Protein AF-A0AAW9ECH9-F1 (afdb_monomer)

Nearest PDB structures (foldseek):
  6qp3-assembly2_B  TM=9.859E-01  e=2.934E-04  Bacillus subtilis subsp. subtilis str. 168
  9kau-assembly1_B  TM=9.610E-01  e=4.986E-04  Bacillus cereus ATCC 14579
  3t32-assembly1_B  TM=9.519E-01  e=4.986E-04  Bacillus anthracis str. 'Ames Ancestor'
  9k71-assembly1_B  TM=9.564E-01  e=9.055E-04  Bacillus cereus ATCC 14579
  3l8a-assembly1_A  TM=9.753E-01  e=5.074E-03  Streptococcus mutans UA159

Foldseek 3Di:
DVDLQVDKDKADCCPL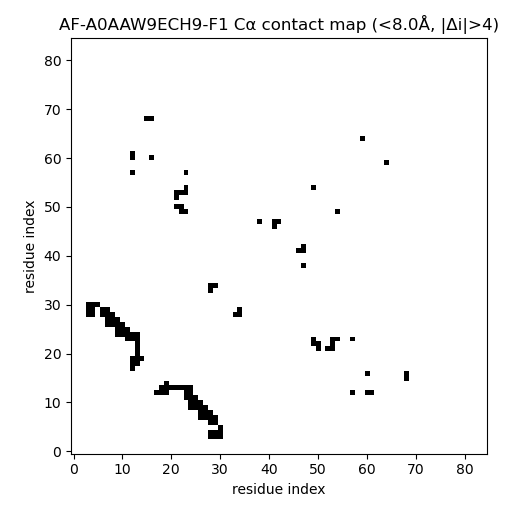VVPVVQVDIDIRRPHPVVVVVVCVVCVVVVNNDGDPVNVVVRVCCVPPVPVVSVVVVVVVVVVVVVVVD

Secondary structure (DSSP, 8-state):
-HHHHT--EEE-HHHHTT-GGG---EEE---HHHHHHHHHHHHHTT--S--TTHHHHHHHHHHH-HHHHHHHHHHHHHHHHHHH-

Structure (mmCIF, N/CA/C/O backbone):
data_AF-A0AAW9ECH9-F1
#
_entry.id   AF-A0AAW9ECH9-F1
#
loop_
_atom_site.group_PDB
_atom_site.id
_atom_site.type_symbol
_atom_site.label_atom_id
_atom_site.label_alt_id
_atom_site.label_comp_id
_atom_site.label_asym_id
_atom_site.label_entity_id
_atom_site.label_seq_id
_atom_site.pdbx_PDB_ins_code
_atom_site.Cartn_x
_atom_site.Cartn_y
_atom_site.Cartn_z
_atom_site.occupancy
_atom_site.B_iso_or_equiv
_atom_site.auth_seq_id
_atom_site.auth_comp_id
_atom_site.auth_asym_id
_atom_site.auth_atom_id
_atom_site.pdbx_PDB_model_num
ATOM 1 N N . SER A 1 1 ? -15.520 -14.823 5.076 1.00 86.38 1 SER A N 1
ATOM 2 C CA . SER A 1 1 ? -14.958 -16.114 5.533 1.00 86.38 1 SER A CA 1
ATOM 3 C C . SER A 1 1 ? -14.133 -15.906 6.803 1.00 86.38 1 SER A C 1
ATOM 5 O O . SER A 1 1 ? -13.822 -14.761 7.129 1.00 86.38 1 SER A O 1
ATOM 7 N N . TYR A 1 2 ? -13.780 -16.982 7.520 1.00 96.62 2 TYR A N 1
ATOM 8 C CA . TYR A 1 2 ? -12.932 -16.933 8.725 1.00 96.62 2 TYR A CA 1
ATOM 9 C C . TYR A 1 2 ? -11.621 -16.163 8.496 1.00 96.62 2 TYR A C 1
ATOM 11 O O . TYR A 1 2 ? -11.266 -15.322 9.317 1.00 96.62 2 TYR A O 1
ATOM 19 N N . VAL A 1 3 ? -10.959 -16.389 7.352 1.00 96.69 3 VAL A N 1
ATOM 20 C CA . VAL A 1 3 ? -9.705 -15.713 6.976 1.00 96.69 3 VAL A CA 1
ATOM 21 C C . VAL A 1 3 ? -9.873 -14.196 6.998 1.00 96.69 3 VAL A C 1
ATOM 23 O O . VAL A 1 3 ? -9.183 -13.533 7.758 1.00 96.69 3 VAL A O 1
ATOM 26 N N . ALA A 1 4 ? -10.862 -13.654 6.279 1.00 95.81 4 ALA A N 1
ATOM 27 C CA . ALA A 1 4 ? -11.093 -12.207 6.218 1.00 95.81 4 ALA A CA 1
ATOM 28 C C . ALA A 1 4 ? -11.296 -11.563 7.606 1.00 95.81 4 ALA A C 1
ATOM 30 O O . ALA A 1 4 ? -10.866 -10.438 7.847 1.00 95.81 4 ALA A O 1
ATOM 31 N N . ARG A 1 5 ? -11.932 -12.278 8.545 1.00 97.69 5 ARG A N 1
ATOM 32 C CA . ARG A 1 5 ? -12.197 -11.801 9.917 1.00 97.69 5 ARG A CA 1
ATOM 33 C C . ARG A 1 5 ? -10.980 -11.888 10.848 1.00 97.69 5 ARG A C 1
ATOM 35 O O . ARG A 1 5 ? -11.037 -11.331 11.946 1.00 97.69 5 ARG A O 1
ATOM 42 N N . ASN A 1 6 ? -9.914 -12.565 10.424 1.00 97.31 6 ASN A N 1
ATOM 43 C CA . ASN A 1 6 ? -8.700 -12.822 11.201 1.00 97.31 6 ASN A CA 1
ATOM 44 C C . ASN A 1 6 ? -7.416 -12.445 10.441 1.00 97.31 6 ASN A C 1
ATOM 46 O O . ASN A 1 6 ? -6.332 -12.880 10.810 1.00 97.31 6 ASN A O 1
ATOM 50 N N . SER A 1 7 ? -7.529 -11.633 9.389 1.00 97.69 7 SER A N 1
ATOM 51 C CA . SER A 1 7 ? -6.403 -11.172 8.578 1.00 97.69 7 SER A CA 1
ATOM 52 C C . SER A 1 7 ? -6.392 -9.655 8.463 1.00 97.69 7 SER A C 1
ATOM 54 O O . SER A 1 7 ? -7.447 -9.018 8.427 1.00 97.69 7 SER A O 1
ATOM 56 N N . PHE A 1 8 ? -5.196 -9.095 8.336 1.00 98.25 8 PHE A N 1
ATOM 57 C CA . PHE A 1 8 ? -4.969 -7.702 7.978 1.00 98.25 8 PHE A CA 1
ATOM 58 C C . PHE A 1 8 ? -4.349 -7.718 6.584 1.00 98.25 8 PHE A C 1
ATOM 60 O O . PHE A 1 8 ? -3.320 -8.363 6.384 1.00 98.25 8 PHE A O 1
ATOM 67 N N . ILE A 1 9 ? -4.983 -7.060 5.614 1.00 97.94 9 ILE A N 1
ATOM 68 C CA . ILE A 1 9 ? -4.431 -6.954 4.261 1.00 97.94 9 ILE A CA 1
ATOM 69 C C . ILE A 1 9 ? -3.735 -5.606 4.149 1.00 97.94 9 ILE A C 1
ATOM 71 O O . ILE A 1 9 ? -4.388 -4.563 4.141 1.00 97.94 9 ILE A O 1
ATOM 75 N N . CYS A 1 10 ? -2.408 -5.640 4.100 1.00 97.12 10 CYS A N 1
ATOM 76 C CA . CYS A 1 10 ? -1.566 -4.454 4.059 1.00 97.12 10 CYS A CA 1
ATOM 77 C C . CYS A 1 10 ? -1.084 -4.219 2.628 1.00 97.12 10 CYS A C 1
ATOM 79 O O . CYS A 1 10 ? -0.304 -5.016 2.104 1.00 97.12 10 CYS A O 1
ATOM 81 N N . THR A 1 11 ? -1.515 -3.128 2.000 1.00 96.81 11 THR A N 1
ATOM 82 C CA . THR A 1 11 ? -1.029 -2.723 0.675 1.00 96.81 11 THR A CA 1
ATOM 83 C C . THR A 1 11 ? -0.557 -1.272 0.690 1.00 96.81 11 THR A C 1
ATOM 85 O O . THR A 1 11 ? -0.818 -0.519 1.627 1.00 96.81 11 THR A O 1
ATOM 88 N N . SER A 1 12 ? 0.204 -0.880 -0.328 1.00 96.25 12 SER A N 1
ATOM 89 C CA . SER A 1 12 ? 0.730 0.477 -0.484 1.00 96.25 12 SER A CA 1
ATOM 90 C C . SER A 1 12 ? 1.112 0.712 -1.948 1.00 96.25 12 SER A C 1
ATOM 92 O O . SER A 1 12 ? 1.513 -0.243 -2.621 1.00 96.25 12 SER A O 1
ATOM 94 N N . PRO A 1 13 ? 1.044 1.956 -2.459 1.00 96.50 13 PRO A N 1
ATOM 95 C CA . PRO A 1 13 ? 1.612 2.296 -3.761 1.00 96.50 13 PRO A CA 1
ATOM 96 C C . PRO A 1 13 ? 3.151 2.288 -3.770 1.00 96.50 13 PRO A C 1
ATOM 98 O O . PRO A 1 13 ? 3.737 2.323 -4.846 1.00 96.50 13 PRO A O 1
ATOM 101 N N . ALA A 1 14 ? 3.818 2.222 -2.609 1.00 96.25 14 ALA A N 1
ATOM 102 C CA . ALA A 1 14 ? 5.259 2.435 -2.469 1.00 96.25 14 ALA A CA 1
ATOM 103 C C . ALA A 1 14 ? 6.118 1.585 -3.413 1.00 96.25 14 ALA A C 1
ATOM 105 O O . ALA A 1 14 ? 7.006 2.119 -4.066 1.00 96.25 14 ALA A O 1
ATOM 106 N N . LYS A 1 15 ? 5.856 0.277 -3.505 1.00 96.75 15 LYS A N 1
ATOM 107 C CA . LYS A 1 15 ? 6.621 -0.611 -4.395 1.00 96.75 15 LYS A CA 1
ATOM 108 C C . LYS A 1 15 ? 6.167 -0.486 -5.839 1.00 96.75 15 LYS A C 1
ATOM 110 O O . LYS A 1 15 ? 6.992 -0.297 -6.720 1.00 96.75 15 LYS A O 1
ATOM 115 N N . THR A 1 16 ? 4.858 -0.585 -6.057 1.00 97.69 16 THR A N 1
ATOM 116 C CA . THR A 1 16 ? 4.266 -0.595 -7.394 1.00 97.69 16 THR A CA 1
ATOM 117 C C . THR A 1 16 ? 4.639 0.654 -8.178 1.00 97.69 16 THR A C 1
ATOM 119 O O . THR A 1 16 ? 5.053 0.530 -9.319 1.00 97.69 16 THR A O 1
ATOM 122 N N . PHE A 1 17 ? 4.551 1.829 -7.553 1.00 97.38 17 PHE A N 1
ATOM 123 C CA . PHE A 1 17 ? 4.749 3.129 -8.194 1.00 97.38 17 PHE A CA 1
ATOM 124 C C . PHE A 1 17 ? 6.044 3.832 -7.766 1.00 97.38 17 PHE A C 1
ATOM 126 O O . PHE A 1 17 ? 6.228 5.004 -8.073 1.00 97.38 17 PHE A O 1
ATOM 133 N N . ASN A 1 18 ? 6.944 3.138 -7.058 1.00 96.81 18 ASN A N 1
ATOM 134 C CA . ASN A 1 18 ? 8.196 3.702 -6.540 1.00 96.81 18 ASN A CA 1
ATOM 135 C C . ASN A 1 18 ? 7.989 4.968 -5.671 1.00 96.81 18 ASN A C 1
ATOM 137 O O . ASN A 1 18 ? 8.632 5.999 -5.846 1.00 96.81 18 ASN A O 1
ATOM 141 N N . MET A 1 19 ? 7.051 4.890 -4.725 1.00 95.62 19 MET A N 1
ATOM 142 C CA . MET A 1 19 ? 6.565 6.004 -3.894 1.00 95.62 19 MET A CA 1
ATOM 143 C C . MET A 1 19 ? 6.881 5.824 -2.400 1.00 95.62 19 MET A C 1
ATOM 145 O O . MET A 1 19 ? 6.133 6.291 -1.542 1.00 95.62 19 MET A O 1
ATOM 149 N N . ALA A 1 20 ? 7.958 5.112 -2.057 1.00 93.94 20 ALA A N 1
ATOM 150 C CA . ALA A 1 20 ? 8.274 4.783 -0.661 1.00 93.94 20 ALA A CA 1
ATOM 151 C C . ALA A 1 20 ? 8.446 6.023 0.237 1.00 93.94 20 ALA A C 1
ATOM 153 O O . ALA A 1 20 ? 7.990 6.009 1.376 1.00 93.94 20 ALA A O 1
ATOM 154 N N . GLY A 1 21 ? 9.012 7.111 -0.295 1.00 94.38 21 GLY A N 1
ATOM 155 C CA . GLY A 1 21 ? 9.220 8.362 0.447 1.00 94.38 21 GLY A CA 1
ATOM 156 C C . GLY A 1 21 ? 7.950 9.159 0.768 1.00 94.38 21 GLY A C 1
ATOM 157 O O . GLY A 1 21 ? 8.038 10.177 1.440 1.00 94.38 21 GLY A O 1
ATOM 158 N N . LEU A 1 22 ? 6.775 8.731 0.291 1.00 94.38 22 LEU A N 1
ATOM 159 C CA . LEU A 1 22 ? 5.493 9.368 0.623 1.00 94.38 22 LEU A CA 1
ATOM 160 C C . LEU A 1 22 ? 4.799 8.735 1.833 1.00 94.38 22 LEU A C 1
ATOM 162 O O . LEU A 1 22 ? 3.752 9.234 2.243 1.00 94.38 22 LEU A O 1
ATOM 166 N N . GLU A 1 23 ? 5.353 7.647 2.376 1.00 93.25 23 GLU A N 1
ATOM 167 C CA . GLU A 1 23 ? 4.953 7.068 3.665 1.00 93.25 23 GLU A CA 1
ATOM 168 C C . GLU A 1 23 ? 3.433 6.836 3.799 1.00 93.25 23 GLU A C 1
ATOM 170 O O . GLU A 1 23 ? 2.805 7.188 4.794 1.00 93.25 23 GLU A O 1
ATOM 175 N N . ILE A 1 24 ? 2.816 6.238 2.769 1.00 95.00 24 ILE A N 1
ATOM 176 C CA . ILE A 1 24 ? 1.372 5.961 2.734 1.00 95.00 24 ILE A CA 1
ATOM 177 C C . ILE A 1 24 ? 1.061 4.500 2.413 1.00 95.00 24 ILE A C 1
ATOM 179 O O . ILE A 1 24 ? 1.672 3.876 1.540 1.00 95.00 24 ILE A O 1
ATOM 183 N N . ALA A 1 25 ? 0.076 3.952 3.120 1.00 94.94 25 ALA A N 1
ATOM 184 C CA . ALA A 1 25 ? -0.413 2.588 2.970 1.00 94.94 25 ALA A CA 1
ATOM 185 C C . ALA A 1 25 ? -1.931 2.533 3.185 1.00 94.94 25 ALA A C 1
ATOM 187 O O . ALA A 1 25 ? -2.512 3.400 3.838 1.00 94.94 25 ALA A O 1
ATOM 188 N N . ASN A 1 26 ? -2.571 1.490 2.664 1.00 93.31 26 ASN A N 1
ATOM 189 C CA . ASN A 1 26 ? -3.978 1.194 2.892 1.00 93.31 26 ASN A CA 1
ATOM 190 C C . ASN A 1 26 ? -4.112 -0.200 3.518 1.00 93.31 26 ASN A C 1
ATOM 192 O O . ASN A 1 26 ? -3.656 -1.202 2.964 1.00 93.31 26 ASN A O 1
ATOM 196 N N . ILE A 1 27 ? -4.726 -0.251 4.702 1.00 96.69 27 ILE A N 1
ATOM 197 C CA . ILE A 1 27 ? -4.860 -1.474 5.496 1.00 96.69 27 ILE A CA 1
ATOM 198 C C . ILE A 1 27 ? -6.332 -1.879 5.525 1.00 96.69 27 ILE A C 1
ATOM 200 O O . ILE A 1 27 ? -7.168 -1.192 6.116 1.00 96.69 27 ILE A O 1
ATOM 204 N N . VAL 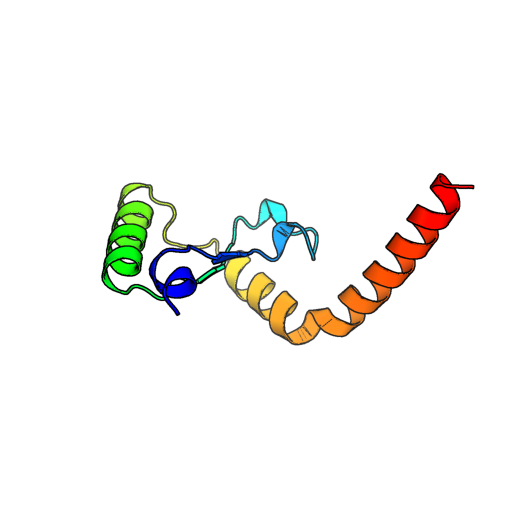A 1 28 ? -6.662 -2.994 4.877 1.00 97.38 28 VAL A N 1
ATOM 205 C CA . VAL A 1 28 ? -8.031 -3.516 4.821 1.00 97.38 28 VAL A CA 1
ATOM 206 C C . VAL A 1 28 ? -8.233 -4.502 5.969 1.00 97.38 28 VAL A C 1
ATOM 208 O O . VAL A 1 28 ? -7.598 -5.556 6.027 1.00 97.38 28 VAL A O 1
ATOM 211 N N . ILE A 1 29 ? -9.128 -4.144 6.895 1.00 98.25 29 ILE A N 1
ATOM 212 C CA . ILE A 1 29 ? -9.441 -4.918 8.104 1.00 98.25 29 ILE A CA 1
ATOM 213 C C . ILE A 1 29 ? -10.957 -5.131 8.169 1.00 98.25 29 ILE A C 1
ATOM 215 O O . ILE A 1 29 ? -11.715 -4.209 8.488 1.00 98.25 29 ILE A O 1
ATOM 219 N N . ALA A 1 30 ? -11.410 -6.354 7.87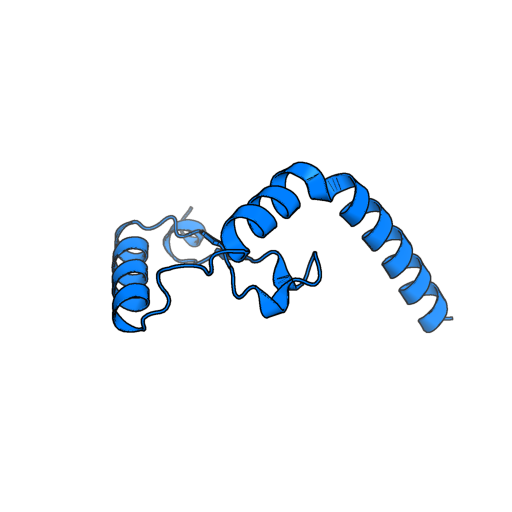4 1.00 97.94 30 ALA A N 1
ATOM 220 C CA . ALA A 1 30 ? -12.840 -6.679 7.828 1.00 97.94 30 ALA A CA 1
ATOM 221 C C . ALA A 1 30 ? -13.468 -6.890 9.218 1.00 97.94 30 ALA A C 1
ATOM 223 O O . ALA A 1 30 ? -14.687 -6.879 9.364 1.00 97.94 30 ALA A O 1
ATOM 224 N N . ASN A 1 31 ? -12.655 -7.128 10.250 1.00 98.44 31 ASN A N 1
ATOM 225 C CA . ASN A 1 31 ? -13.133 -7.248 11.622 1.00 98.44 31 ASN A CA 1
ATOM 226 C C . ASN A 1 31 ? -13.138 -5.880 12.308 1.00 98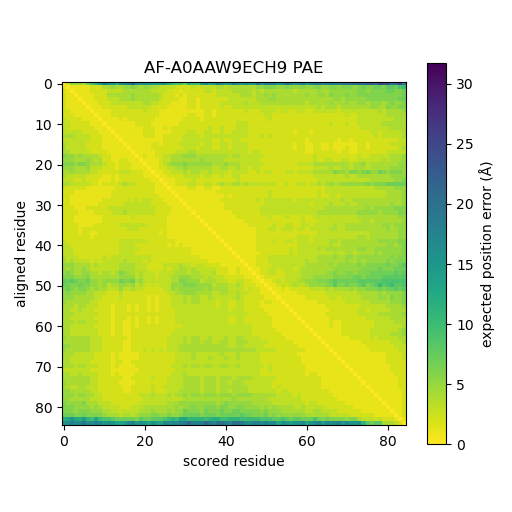.44 31 ASN A C 1
ATOM 228 O O . ASN A 1 31 ? -12.078 -5.333 12.603 1.00 98.44 31 ASN A O 1
ATOM 232 N N . ASP A 1 32 ? -14.327 -5.360 12.602 1.00 98.12 32 ASP A N 1
ATOM 233 C CA . ASP A 1 32 ? -14.502 -4.017 13.163 1.00 98.12 32 ASP A CA 1
ATOM 234 C C . ASP A 1 32 ? -13.784 -3.840 14.508 1.00 98.12 32 ASP A C 1
ATOM 236 O O . ASP A 1 32 ? -13.120 -2.830 14.721 1.00 98.12 32 ASP A O 1
ATOM 240 N N . LYS A 1 33 ? -13.804 -4.859 15.380 1.00 98.25 33 LYS A N 1
ATOM 241 C CA . LYS A 1 33 ? -13.094 -4.821 16.671 1.00 98.25 33 LYS A CA 1
ATOM 242 C C . LYS A 1 33 ? -11.586 -4.663 16.478 1.00 98.25 33 LYS A C 1
ATOM 244 O O . LYS A 1 33 ? -10.934 -3.957 17.242 1.00 98.25 33 LYS A O 1
ATOM 249 N N . TYR A 1 34 ? -11.020 -5.337 15.480 1.00 98.31 34 TYR A N 1
ATOM 250 C CA . TYR A 1 34 ? -9.598 -5.218 15.161 1.00 98.31 34 TYR A CA 1
ATOM 251 C C . TYR A 1 34 ? -9.282 -3.901 14.459 1.00 98.31 34 TYR A C 1
ATOM 253 O O . TYR A 1 34 ? -8.258 -3.294 14.758 1.00 98.31 34 TYR A O 1
ATOM 261 N N . ARG A 1 35 ? -10.178 -3.424 13.591 1.00 98.25 35 ARG A N 1
ATOM 262 C CA . ARG A 1 35 ? -10.023 -2.148 12.891 1.00 98.25 35 ARG A CA 1
ATOM 263 C C . ARG A 1 35 ? -9.998 -0.966 13.858 1.00 98.25 35 ARG A C 1
ATOM 265 O O . ARG A 1 35 ? -9.133 -0.109 13.722 1.00 98.25 35 ARG A O 1
ATOM 272 N N . GLU A 1 36 ? -10.878 -0.941 14.855 1.00 98.38 36 GLU A N 1
ATOM 273 C CA . GLU A 1 36 ? -10.882 0.136 15.854 1.00 98.38 36 GLU A CA 1
ATOM 274 C C . GLU A 1 36 ? -9.645 0.085 16.758 1.00 98.38 36 GLU A C 1
ATOM 276 O O . GLU A 1 36 ? -8.993 1.108 16.956 1.00 98.38 36 GLU A O 1
ATOM 281 N N . LYS A 1 37 ? -9.223 -1.108 17.205 1.00 98.31 37 LYS A N 1
ATOM 282 C CA . LYS A 1 37 ? -7.951 -1.261 17.935 1.00 98.31 37 LYS A CA 1
ATOM 283 C C . LYS A 1 37 ? -6.748 -0.774 17.124 1.00 98.31 37 LYS A C 1
ATOM 285 O O . LYS A 1 37 ? -5.868 -0.117 17.671 1.00 98.31 37 LYS A O 1
ATOM 290 N N . PHE A 1 38 ? -6.714 -1.086 15.829 1.00 98.00 38 PHE A N 1
ATOM 291 C CA . PHE A 1 38 ? -5.654 -0.644 14.928 1.00 98.00 38 PHE A CA 1
ATOM 292 C C . PHE A 1 38 ? -5.627 0.883 14.786 1.00 98.00 38 PHE A C 1
ATOM 294 O O . PHE A 1 38 ? -4.563 1.481 14.914 1.00 98.00 38 PHE A O 1
ATOM 301 N N . LYS A 1 39 ? -6.785 1.534 14.614 1.00 97.81 39 LYS A N 1
ATOM 302 C CA . LYS A 1 39 ? -6.876 3.004 14.592 1.00 97.81 39 LYS A CA 1
ATOM 303 C C . LYS A 1 39 ? -6.361 3.634 15.887 1.00 97.81 39 LYS A C 1
ATOM 305 O O . LYS A 1 39 ? -5.582 4.580 15.821 1.00 97.81 39 LYS A O 1
ATOM 310 N N . SER A 1 40 ? -6.737 3.100 17.052 1.00 98.31 40 SER A N 1
ATOM 311 C CA . SER A 1 40 ? -6.215 3.584 18.338 1.00 98.31 40 SER A CA 1
ATOM 312 C C . SER A 1 40 ? -4.693 3.451 18.427 1.00 98.31 40 SER A C 1
ATOM 314 O O . SER A 1 40 ? -4.032 4.371 18.902 1.00 98.31 40 SER A O 1
ATOM 316 N N . ALA A 1 41 ? -4.129 2.349 17.924 1.00 98.12 41 ALA A N 1
ATOM 317 C CA . ALA A 1 41 ? -2.682 2.157 17.867 1.00 98.12 41 ALA A CA 1
ATOM 318 C C . ALA A 1 41 ? -1.991 3.165 16.928 1.00 98.12 41 ALA A C 1
ATOM 320 O O . ALA A 1 41 ? -0.956 3.710 17.299 1.00 98.12 41 ALA A O 1
ATOM 321 N N . LEU A 1 42 ? -2.572 3.474 15.759 1.00 97.38 42 LEU A N 1
ATOM 322 C CA . LEU A 1 42 ? -2.043 4.505 14.851 1.00 97.38 42 LEU A CA 1
ATOM 323 C C . LEU A 1 42 ? -2.027 5.897 15.494 1.00 97.38 42 LEU A C 1
ATOM 325 O O . LEU A 1 42 ? -1.066 6.646 15.315 1.00 97.38 42 LEU A O 1
ATOM 329 N N . ILE A 1 43 ? -3.084 6.244 16.237 1.00 98.00 43 ILE A N 1
ATOM 330 C CA . ILE A 1 43 ? -3.173 7.520 16.959 1.00 98.00 43 ILE A CA 1
ATOM 331 C C . ILE A 1 43 ? -2.094 7.580 18.040 1.00 98.00 43 ILE A C 1
ATOM 333 O O . ILE A 1 43 ? -1.334 8.544 18.076 1.00 98.00 43 ILE A O 1
ATOM 337 N N . ALA A 1 44 ? -1.982 6.536 18.867 1.00 98.25 44 ALA A N 1
ATOM 338 C CA . ALA A 1 44 ? -0.975 6.455 19.924 1.00 98.25 44 ALA A CA 1
ATOM 339 C C . ALA A 1 44 ? 0.465 6.504 19.382 1.00 98.25 44 ALA A C 1
ATOM 341 O O . ALA A 1 44 ? 1.343 7.064 20.029 1.00 98.25 44 ALA A O 1
ATOM 342 N N . ALA A 1 45 ? 0.700 5.954 18.188 1.00 97.12 45 ALA A N 1
ATOM 343 C CA . ALA A 1 45 ? 1.991 5.993 17.506 1.00 97.12 45 ALA A CA 1
ATOM 344 C C . ALA A 1 45 ? 2.265 7.310 16.751 1.00 97.12 45 ALA A C 1
ATOM 346 O O . ALA A 1 45 ? 3.365 7.492 16.240 1.00 97.12 45 ALA A O 1
ATOM 347 N N . GLY A 1 46 ? 1.288 8.218 16.639 1.00 95.88 46 GLY A N 1
ATOM 348 C CA . GLY A 1 46 ? 1.457 9.503 15.951 1.00 95.88 46 GLY A CA 1
ATOM 349 C C . GLY A 1 46 ? 1.483 9.435 14.417 1.00 95.88 46 GLY A C 1
ATOM 350 O O . GLY A 1 46 ? 1.729 10.451 13.780 1.00 95.88 46 GLY A O 1
ATOM 351 N N . ILE A 1 47 ? 1.173 8.284 13.811 1.00 93.88 47 ILE A N 1
ATOM 352 C CA . ILE A 1 47 ? 1.262 8.041 12.351 1.00 93.88 47 ILE A CA 1
ATOM 353 C C . ILE A 1 47 ? -0.111 7.916 11.668 1.00 93.88 47 ILE A C 1
ATOM 355 O O . ILE A 1 47 ? -0.252 7.322 10.603 1.00 93.88 47 ILE A O 1
ATOM 359 N N . HIS A 1 48 ? -1.160 8.428 12.310 1.00 92.81 48 HIS A N 1
ATOM 360 C CA . HIS A 1 48 ? -2.540 8.327 11.826 1.00 92.81 48 HIS A CA 1
ATOM 361 C C . HIS A 1 48 ? -2.867 9.294 10.677 1.00 92.81 48 HIS A C 1
ATOM 363 O O . HIS A 1 48 ? -3.837 9.056 9.957 1.00 92.81 48 HIS A O 1
ATOM 369 N N . ASN A 1 49 ? -2.073 10.356 10.498 1.00 91.69 49 ASN A N 1
ATOM 370 C CA . ASN A 1 49 ? -2.284 11.356 9.456 1.00 91.69 49 ASN A CA 1
ATOM 371 C C . ASN A 1 49 ? -1.225 11.222 8.353 1.00 91.69 49 ASN A C 1
ATOM 373 O O . ASN A 1 49 ? -0.036 11.334 8.648 1.00 91.69 49 ASN A O 1
ATOM 377 N N . PRO A 1 50 ? -1.632 11.016 7.090 1.00 90.31 50 PRO A N 1
ATOM 378 C CA . PRO A 1 50 ? -0.708 11.034 5.964 1.00 90.31 50 PRO A CA 1
ATOM 379 C C . PRO A 1 50 ? -0.159 12.446 5.711 1.00 90.31 50 PRO A C 1
ATOM 381 O O . PRO A 1 50 ? -0.805 13.448 6.028 1.00 90.31 50 PRO A O 1
ATOM 384 N N . GLY A 1 51 ? 1.016 12.527 5.084 1.00 90.50 51 GLY A N 1
ATOM 385 C CA . GLY A 1 51 ? 1.611 13.793 4.661 1.00 90.50 51 GLY A CA 1
ATOM 386 C C . GLY A 1 51 ? 0.794 14.515 3.580 1.00 90.50 51 GLY A C 1
ATOM 387 O O . GLY A 1 51 ? -0.017 13.910 2.872 1.00 90.50 51 GLY A O 1
ATOM 388 N N . TYR A 1 52 ? 1.047 15.819 3.416 1.00 93.44 52 TYR A N 1
ATOM 389 C CA . TYR A 1 52 ? 0.313 16.693 2.485 1.00 93.44 52 TYR A CA 1
ATOM 390 C C . TYR A 1 52 ? 0.295 16.160 1.042 1.00 93.44 52 TYR A C 1
ATOM 392 O O . TYR A 1 52 ? -0.746 16.141 0.389 1.00 93.44 52 TYR A O 1
ATOM 400 N N . PHE A 1 53 ? 1.438 15.667 0.557 1.00 94.81 53 PHE A N 1
ATOM 401 C CA . PHE A 1 53 ? 1.568 15.122 -0.798 1.00 94.81 53 PHE A CA 1
ATOM 402 C C . PHE A 1 53 ? 1.120 13.663 -0.919 1.00 94.81 53 PHE A C 1
ATOM 404 O O . PHE A 1 53 ? 0.838 13.191 -2.020 1.00 94.81 53 PHE A O 1
ATOM 411 N N . SER A 1 54 ? 1.027 12.940 0.196 1.00 95.25 54 SER A N 1
ATOM 412 C CA . SER A 1 54 ? 0.791 11.499 0.197 1.00 95.25 54 SER A CA 1
ATOM 413 C C . SER A 1 54 ? -0.605 11.147 -0.319 1.00 95.25 54 SER A C 1
ATOM 415 O O . SER A 1 54 ? -0.746 10.256 -1.154 1.00 95.25 54 SER A O 1
ATOM 417 N N . VAL A 1 55 ? -1.638 11.873 0.122 1.00 94.25 55 VAL A N 1
ATOM 418 C CA . VAL A 1 55 ? -3.036 11.645 -0.289 1.00 94.25 55 VAL A CA 1
ATOM 419 C C . VAL A 1 55 ? -3.271 11.893 -1.787 1.00 94.25 55 VAL A C 1
ATOM 421 O O . VAL A 1 55 ? -3.772 10.980 -2.450 1.00 94.25 55 VAL A O 1
ATOM 424 N N . PRO A 1 56 ? -2.931 13.065 -2.369 1.00 96.12 56 PRO A N 1
ATOM 425 C CA . PRO A 1 56 ? -3.160 13.301 -3.795 1.00 96.12 56 PRO A CA 1
ATOM 426 C C . PRO A 1 56 ? 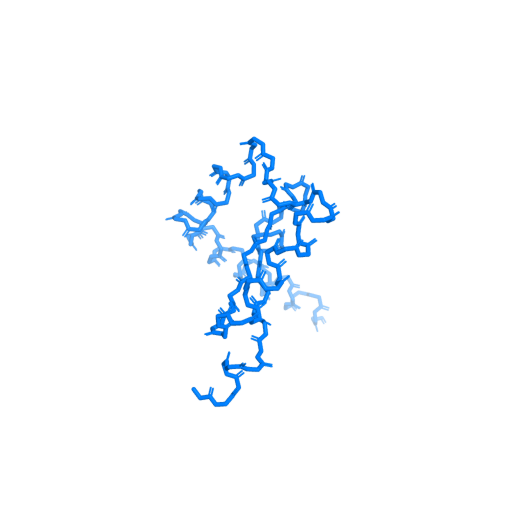-2.348 12.349 -4.677 1.00 96.12 56 PRO A C 1
ATOM 428 O O . PRO A 1 56 ? -2.866 11.854 -5.678 1.00 96.12 56 PRO A O 1
ATOM 431 N N . ALA A 1 57 ? -1.111 12.030 -4.289 1.00 95.81 57 ALA A N 1
ATOM 432 C CA . ALA A 1 57 ? -0.280 11.103 -5.041 1.00 95.81 57 ALA A CA 1
ATOM 433 C C . ALA A 1 57 ? -0.841 9.668 -4.998 1.00 95.81 57 ALA A C 1
ATOM 435 O O . ALA A 1 57 ? -0.915 9.012 -6.036 1.00 95.81 57 ALA A O 1
ATOM 436 N N . PHE A 1 58 ? -1.314 9.200 -3.835 1.00 95.69 58 PHE A N 1
ATOM 437 C CA . PHE A 1 58 ? -2.004 7.911 -3.697 1.00 95.69 58 PHE A CA 1
ATOM 438 C C . PHE A 1 58 ? -3.257 7.831 -4.579 1.00 95.69 58 PHE A C 1
ATOM 440 O O . PHE A 1 58 ? -3.452 6.847 -5.292 1.00 95.69 58 PHE A O 1
ATOM 447 N N . LEU A 1 59 ? -4.092 8.877 -4.567 1.00 96.31 59 LEU A N 1
ATOM 448 C CA . LEU A 1 59 ? -5.294 8.935 -5.402 1.00 96.31 59 LEU A CA 1
ATOM 449 C C . LEU A 1 59 ? -4.951 8.911 -6.892 1.00 96.31 59 LEU A C 1
ATOM 451 O O . LEU A 1 59 ? -5.615 8.206 -7.647 1.00 96.31 59 LEU A O 1
ATOM 455 N N . CYS A 1 60 ? -3.921 9.649 -7.310 1.00 97.44 60 CYS A N 1
ATOM 456 C CA . CYS A 1 60 ? -3.461 9.656 -8.695 1.00 97.44 60 CYS A CA 1
ATOM 457 C C . CYS A 1 60 ? -2.983 8.263 -9.127 1.00 97.44 60 CYS A C 1
ATOM 459 O O . CYS A 1 60 ? -3.462 7.730 -10.128 1.00 97.44 60 CYS A O 1
ATOM 461 N N . ALA A 1 61 ? -2.124 7.634 -8.320 1.00 96.75 61 ALA A N 1
ATOM 462 C CA . ALA A 1 61 ? -1.593 6.302 -8.589 1.00 96.75 61 ALA A CA 1
ATOM 463 C C . ALA A 1 61 ? -2.706 5.255 -8.764 1.00 96.75 61 ALA A C 1
ATOM 465 O O . ALA A 1 61 ? -2.690 4.494 -9.726 1.00 96.75 61 ALA A O 1
ATOM 466 N N . TYR A 1 62 ? -3.706 5.234 -7.876 1.00 96.44 62 TYR A N 1
ATOM 467 C CA . TYR A 1 62 ? -4.774 4.223 -7.916 1.00 96.44 62 TYR A CA 1
ATOM 468 C C . TYR A 1 62 ? -5.916 4.531 -8.888 1.00 96.44 62 TYR A C 1
ATOM 470 O O . TYR A 1 62 ? -6.690 3.631 -9.196 1.00 96.44 62 TYR A O 1
ATOM 478 N N . ARG A 1 63 ? -6.055 5.772 -9.369 1.00 98.19 63 ARG A N 1
ATOM 479 C CA . ARG A 1 63 ? -7.083 6.132 -10.363 1.00 98.19 63 ARG A CA 1
ATOM 480 C C . ARG A 1 63 ? -6.566 6.157 -11.795 1.00 98.19 63 ARG A C 1
ATOM 482 O O . ARG A 1 63 ? -7.362 6.017 -12.717 1.00 98.19 63 ARG A O 1
ATOM 489 N N . HIS A 1 64 ? -5.271 6.397 -11.982 1.00 98.12 64 HIS A N 1
ATOM 490 C CA . HIS A 1 64 ? -4.703 6.706 -13.296 1.00 98.12 64 HIS A CA 1
ATOM 491 C C . HIS A 1 64 ? -3.428 5.912 -13.617 1.00 98.12 64 HIS A C 1
ATOM 493 O O . HIS A 1 64 ? -2.885 6.056 -14.707 1.00 98.12 64 HIS A O 1
ATOM 499 N N . GLY A 1 65 ? -2.941 5.074 -12.696 1.00 97.94 65 GLY A N 1
ATOM 500 C CA . GLY A 1 65 ? -1.672 4.360 -12.844 1.00 97.94 65 GLY A CA 1
ATOM 501 C C . GLY A 1 65 ? -1.715 3.082 -13.686 1.00 97.94 65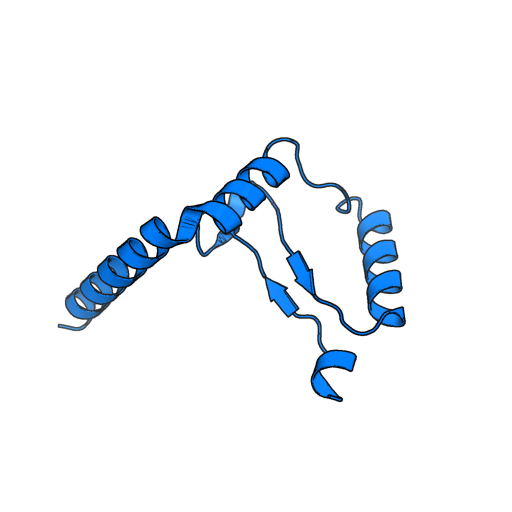 GLY A C 1
ATOM 502 O O . GLY A 1 65 ? -0.660 2.488 -13.901 1.00 97.94 65 GLY A O 1
ATOM 503 N N . ASP A 1 66 ? -2.884 2.640 -14.159 1.00 98.12 66 ASP A N 1
ATOM 504 C CA . ASP A 1 66 ? -3.047 1.322 -14.792 1.00 98.12 66 ASP A CA 1
ATOM 505 C C . ASP A 1 66 ? -2.202 1.147 -16.061 1.00 98.12 66 ASP A C 1
ATOM 507 O O . ASP A 1 66 ? -1.528 0.127 -16.219 1.00 98.12 66 ASP A O 1
ATOM 511 N N . SER A 1 67 ? -2.184 2.149 -16.947 1.00 98.38 67 SER A N 1
ATOM 512 C CA . SER A 1 67 ? -1.406 2.097 -18.193 1.00 98.38 67 SER A CA 1
ATOM 513 C C . SER A 1 67 ? 0.100 2.076 -17.930 1.00 98.38 67 SER A C 1
ATOM 515 O O . SER A 1 67 ? 0.827 1.285 -18.531 1.00 98.38 67 SER A O 1
ATOM 517 N N . TRP A 1 68 ? 0.567 2.895 -16.985 1.00 98.44 68 TRP A N 1
ATOM 518 C CA . TRP A 1 68 ? 1.964 2.909 -16.559 1.00 98.44 68 TRP A CA 1
ATOM 519 C C . TRP A 1 68 ? 2.370 1.574 -15.919 1.00 98.44 68 TRP A C 1
ATOM 521 O O . TRP A 1 68 ? 3.440 1.046 -16.214 1.00 98.44 68 TRP A O 1
ATOM 531 N N . LEU A 1 69 ? 1.502 0.984 -15.090 1.00 98.44 69 LEU A N 1
ATOM 532 C CA . LEU A 1 69 ? 1.766 -0.297 -14.437 1.00 98.44 69 LEU A CA 1
ATOM 533 C C . LEU A 1 69 ? 1.814 -1.459 -15.436 1.00 98.44 69 LEU A C 1
ATOM 535 O O . LEU A 1 69 ? 2.619 -2.373 -15.258 1.00 98.44 69 LEU A O 1
ATOM 539 N N . ALA A 1 70 ? 0.966 -1.443 -16.466 1.00 98.62 70 ALA A N 1
ATOM 540 C CA . ALA A 1 70 ? 1.013 -2.432 -17.540 1.00 98.62 70 ALA A CA 1
ATOM 541 C C . ALA A 1 70 ? 2.367 -2.383 -18.265 1.00 98.62 70 ALA A C 1
ATOM 543 O O . ALA A 1 70 ? 3.073 -3.388 -18.290 1.00 98.62 70 ALA A O 1
ATOM 544 N N . ALA A 1 71 ? 2.785 -1.195 -18.714 1.00 98.69 71 ALA A N 1
ATOM 545 C CA . ALA A 1 71 ? 4.077 -1.008 -19.375 1.00 98.69 71 ALA A CA 1
ATOM 546 C C . ALA A 1 71 ? 5.269 -1.397 -18.478 1.00 98.69 71 ALA A C 1
ATOM 548 O O . ALA A 1 71 ? 6.221 -2.025 -18.940 1.00 98.69 71 ALA A O 1
ATOM 549 N N . LEU A 1 72 ? 5.214 -1.080 -17.177 1.00 98.62 72 LEU A N 1
ATOM 550 C CA . LEU A 1 72 ? 6.254 -1.486 -16.229 1.00 98.62 72 LEU A CA 1
ATOM 551 C C . LEU A 1 72 ? 6.373 -3.013 -16.125 1.00 98.62 72 LEU A C 1
ATOM 553 O O . LEU A 1 72 ? 7.482 -3.533 -16.018 1.00 98.62 72 LEU A O 1
ATOM 557 N N . LYS A 1 73 ? 5.253 -3.743 -16.118 1.00 98.62 73 LYS A N 1
ATOM 558 C CA . LYS A 1 73 ? 5.276 -5.210 -16.028 1.00 98.62 73 LYS A CA 1
ATOM 559 C C . LYS A 1 73 ? 5.937 -5.840 -17.247 1.00 98.62 73 LYS A C 1
ATOM 561 O O . LYS A 1 73 ? 6.740 -6.751 -17.053 1.00 98.62 73 LYS A O 1
ATOM 566 N N . ASP A 1 74 ? 5.644 -5.334 -18.442 1.00 98.62 74 ASP A N 1
ATOM 567 C CA . ASP A 1 74 ? 6.268 -5.805 -19.683 1.00 98.62 74 ASP A CA 1
ATOM 568 C C . ASP A 1 74 ? 7.784 -5.573 -19.634 1.00 98.62 74 ASP A C 1
ATOM 570 O O . ASP A 1 74 ? 8.566 -6.514 -19.763 1.00 98.62 74 ASP A O 1
ATOM 574 N N . TYR A 1 75 ? 8.206 -4.359 -19.266 1.00 98.56 75 TYR A N 1
ATOM 575 C CA . TYR A 1 75 ? 9.621 -4.015 -19.113 1.00 98.56 75 TYR A CA 1
ATOM 576 C C . TYR A 1 75 ? 10.352 -4.893 -18.079 1.00 98.56 75 TYR A C 1
ATOM 578 O O . TYR A 1 75 ? 11.468 -5.363 -18.302 1.00 98.56 75 TYR A O 1
ATOM 586 N N . LEU A 1 76 ? 9.728 -5.163 -16.926 1.00 98.44 76 LEU A N 1
ATOM 587 C CA . LEU A 1 76 ? 10.304 -6.043 -15.902 1.00 98.44 76 LEU A CA 1
ATOM 588 C C . LEU A 1 76 ? 10.373 -7.510 -16.349 1.00 98.44 76 LEU A C 1
ATOM 590 O O . LEU A 1 76 ? 11.283 -8.229 -15.924 1.00 98.44 76 LEU A O 1
ATOM 594 N N . ALA A 1 77 ? 9.430 -7.968 -17.172 1.00 98.44 77 ALA A N 1
ATOM 595 C CA . ALA A 1 77 ? 9.441 -9.314 -17.736 1.00 98.44 77 ALA A CA 1
ATOM 596 C C . AL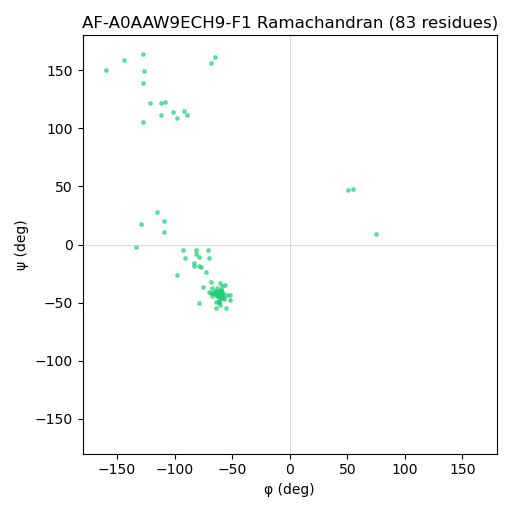A A 1 77 ? 10.563 -9.480 -18.774 1.00 98.44 77 ALA A C 1
ATOM 598 O O . ALA A 1 77 ? 11.273 -10.491 -18.750 1.00 98.44 77 ALA A O 1
ATOM 599 N N . GLU A 1 78 ? 10.782 -8.473 -19.618 1.00 98.50 78 GLU A N 1
ATOM 600 C CA . GLU A 1 78 ? 11.915 -8.417 -20.548 1.00 98.50 78 GLU A CA 1
ATOM 601 C C . GLU A 1 78 ? 13.249 -8.427 -19.794 1.00 98.50 78 GLU A C 1
ATOM 603 O O . GLU A 1 78 ? 14.097 -9.280 -20.054 1.00 98.50 78 GLU A O 1
ATOM 608 N N . ASN A 1 79 ? 13.399 -7.573 -18.776 1.00 98.50 79 ASN A N 1
ATOM 609 C CA . ASN A 1 79 ? 14.606 -7.538 -17.943 1.00 98.50 79 ASN A CA 1
ATOM 610 C C . ASN A 1 79 ? 14.872 -8.874 -17.247 1.00 98.50 79 ASN A C 1
ATOM 612 O O . ASN A 1 79 ? 16.013 -9.327 -17.181 1.00 98.50 79 ASN A O 1
ATOM 616 N N . ARG A 1 80 ? 13.826 -9.526 -16.726 1.00 98.38 80 ARG A N 1
ATOM 617 C CA . ARG A 1 80 ? 13.958 -10.860 -16.131 1.00 98.38 80 ARG A CA 1
ATOM 618 C C . ARG A 1 80 ? 14.473 -11.867 -17.157 1.00 98.38 80 ARG A C 1
ATOM 620 O O . ARG A 1 80 ? 15.361 -12.641 -16.820 1.00 98.38 80 ARG A O 1
ATOM 627 N N . SER A 1 81 ? 13.926 -11.846 -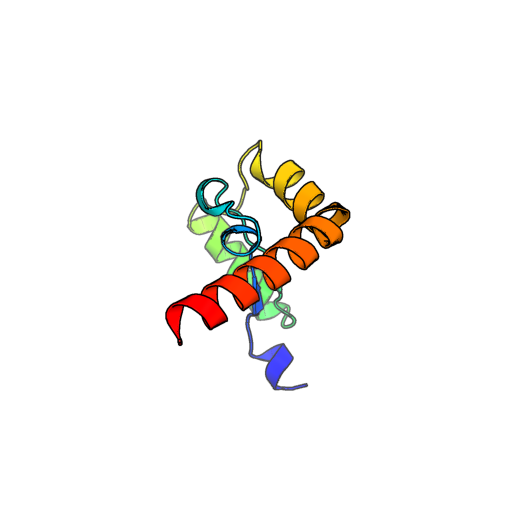18.369 1.00 98.06 81 SER A N 1
ATOM 628 C CA . SER A 1 81 ? 14.326 -12.758 -19.446 1.00 98.06 81 SER A CA 1
ATOM 629 C C . SER A 1 81 ? 15.783 -12.534 -19.855 1.00 98.06 81 SER A C 1
ATOM 631 O O . SER A 1 81 ? 16.518 -13.500 -20.020 1.00 98.06 81 SER A O 1
ATOM 633 N N . TRP A 1 82 ? 16.218 -11.273 -19.929 1.00 98.25 82 TRP A N 1
ATOM 634 C CA . TRP A 1 82 ? 17.599 -10.902 -20.244 1.00 98.25 82 TRP A CA 1
ATOM 635 C C . TRP A 1 82 ? 18.612 -11.346 -19.179 1.00 98.25 82 TRP A C 1
ATOM 637 O O . TRP A 1 82 ? 19.692 -11.808 -19.518 1.00 98.25 82 TRP A O 1
ATOM 647 N N . VAL A 1 83 ? 18.281 -11.245 -17.887 1.00 98.06 83 VAL A N 1
ATOM 648 C CA . VAL A 1 83 ? 19.184 -11.695 -16.804 1.00 98.06 83 VAL A CA 1
ATOM 649 C C . VAL A 1 83 ? 19.266 -13.227 -16.710 1.00 98.06 83 VAL A C 1
ATOM 651 O O . VAL A 1 83 ? 20.221 -13.760 -16.152 1.00 98.06 83 VAL A O 1
ATOM 654 N N . GLN A 1 84 ? 18.249 -13.942 -17.196 1.00 95.56 84 GLN A N 1
ATOM 655 C CA . GLN A 1 84 ? 18.166 -15.404 -17.116 1.00 95.56 84 GLN A CA 1
ATOM 656 C C . GLN A 1 84 ? 18.777 -16.138 -18.318 1.00 95.56 84 GLN A C 1
ATOM 658 O O . GLN A 1 84 ? 18.925 -17.359 -18.239 1.00 95.56 84 GLN A O 1
ATOM 663 N N . SER A 1 85 ? 19.097 -15.428 -19.403 1.00 82.31 85 SER A N 1
ATOM 664 C CA . SER A 1 85 ? 19.828 -15.957 -20.563 1.00 82.31 85 SER A CA 1
ATOM 665 C C . SER A 1 85 ? 21.332 -15.947 -20.332 1.00 82.31 85 SER A C 1
ATOM 667 O O . SER A 1 85 ? 21.979 -16.956 -20.682 1.00 82.31 85 SER A O 1
#

Radius of gyration: 16.79 Å; Cα contacts (8 Å, |Δi|>4): 64; chains: 1; bounding box: 35×34×40 Å

Mean predicted aligned error: 3.07 Å

Solvent-accessible surface area (backbone atoms only — not comparable to full-atom values): 5064 Å² total; per-residue (Å²): 107,75,62,52,58,74,45,77,46,81,48,52,56,25,76,85,70,71,40,59,93,43,70,55,70,50,72,52,50,73,28,64,75,58,40,54,53,49,51,52,49,30,53,76,69,71,67,66,69,70,49,88,67,26,57,62,49,51,52,46,49,78,74,65,32,64,67,61,52,52,54,50,51,54,53,52,51,51,53,52,53,62,77,74,108

Organism: Klebsiella aerogenes (NCBI:txid548)

Sequence (85 aa):
SYVARNSFICTSPAKTFNMAGLEIANIVIANDKYREKFKSALIAAGIHNPGYFSVPAFLCAYRHGDSWLAALKDYLAENRSWVQS

I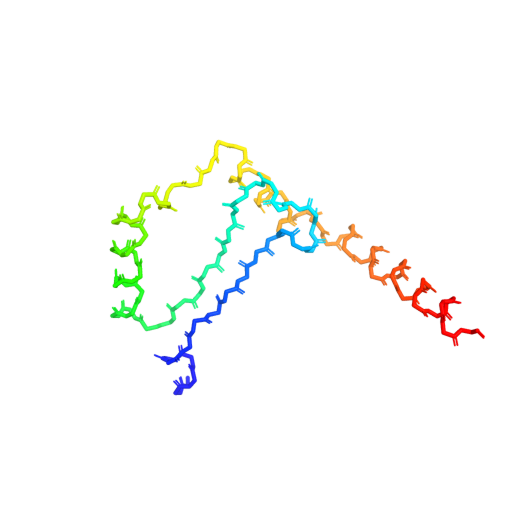nterPro domains:
  IPR015421 Pyridoxal phosphate-dependent transferase, major domain [G3DSA:3.40.640.10] (3-71)
  IPR015422 Pyridoxal phosphate-dependent transferase, small domain [G3DSA:3.90.1150.10] (72-84)
  IPR015424 Pyridoxal phosphate-dependent transferase [SSF53383] (5-84)
  IPR051798 Class-II Pyridoxal-Phosphate-Dependent Aminotransferase [PTHR43525] (3-84)

pLDDT: mean 96.51, std 2.7, range [82.31, 98.69]